Protein AF-A0A9X7JL31-F1 (afdb_monomer_lite)

Structure (mmCIF, N/CA/C/O backbone):
data_AF-A0A9X7JL31-F1
#
_entry.id   AF-A0A9X7JL31-F1
#
loop_
_atom_site.group_PDB
_atom_site.id
_atom_site.type_symbol
_atom_site.label_atom_id
_atom_site.label_alt_id
_atom_site.label_comp_id
_atom_site.label_asym_id
_atom_site.label_entity_id
_atom_site.label_seq_id
_atom_site.pdbx_PDB_ins_code
_atom_site.Cartn_x
_atom_site.Cartn_y
_atom_site.Cartn_z
_atom_site.occupancy
_atom_site.B_iso_or_equiv
_atom_site.auth_seq_id
_atom_site.auth_comp_id
_atom_site.auth_asym_id
_atom_site.auth_atom_id
_atom_site.pdbx_PDB_model_num
ATOM 1 N N . MET A 1 1 ? 4.603 3.666 5.181 1.00 58.19 1 MET A N 1
ATOM 2 C CA . MET A 1 1 ? 5.223 2.577 4.389 1.00 58.19 1 MET A CA 1
ATOM 3 C C . MET A 1 1 ? 5.906 1.487 5.211 1.00 58.19 1 MET A C 1
ATOM 5 O O . MET A 1 1 ? 5.909 0.361 4.738 1.00 58.19 1 MET A O 1
ATOM 9 N N . ALA A 1 2 ? 6.434 1.742 6.418 1.00 59.47 2 ALA A N 1
ATOM 10 C CA . ALA A 1 2 ? 7.182 0.733 7.193 1.00 59.47 2 ALA A CA 1
ATOM 11 C C . ALA A 1 2 ? 6.455 -0.621 7.386 1.00 59.47 2 ALA A C 1
ATOM 13 O O . ALA A 1 2 ? 7.084 -1.670 7.350 1.00 59.47 2 ALA A O 1
ATOM 14 N N . ARG A 1 3 ? 5.118 -0.614 7.495 1.00 65.00 3 ARG A N 1
ATOM 15 C CA . ARG A 1 3 ? 4.286 -1.825 7.645 1.00 65.00 3 ARG A CA 1
ATOM 16 C C . ARG A 1 3 ? 3.994 -2.587 6.343 1.00 65.00 3 ARG A C 1
ATOM 18 O O . ARG A 1 3 ? 3.457 -3.682 6.400 1.00 65.00 3 ARG A O 1
ATOM 25 N N . SER A 1 4 ? 4.340 -2.028 5.182 1.00 70.12 4 SER A N 1
ATOM 26 C CA . SER A 1 4 ? 4.089 -2.656 3.872 1.00 70.12 4 SER A CA 1
ATOM 27 C C . SER A 1 4 ? 5.068 -3.791 3.549 1.00 7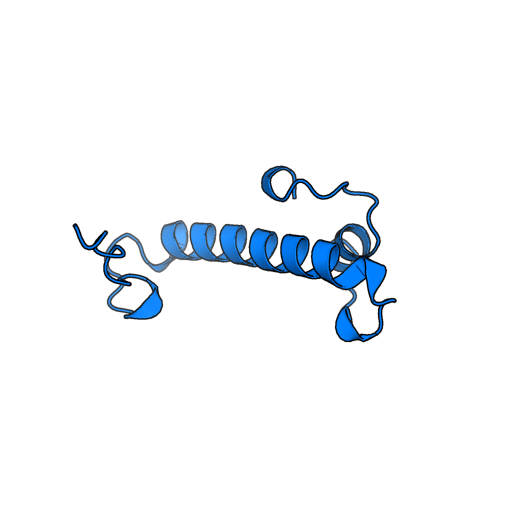0.12 4 SER A C 1
ATOM 29 O O . SER A 1 4 ? 4.817 -4.598 2.651 1.00 70.12 4 SER A O 1
ATOM 31 N N . GLY A 1 5 ? 6.214 -3.831 4.240 1.00 81.50 5 GLY A N 1
ATOM 32 C CA . GLY A 1 5 ? 7.367 -4.662 3.887 1.00 81.50 5 GLY A CA 1
ATOM 33 C C . GLY A 1 5 ? 7.973 -4.337 2.512 1.00 81.50 5 GLY A C 1
ATOM 34 O O . GLY A 1 5 ? 8.735 -5.141 1.984 1.00 81.50 5 GLY A O 1
ATOM 35 N N . VAL A 1 6 ? 7.620 -3.191 1.918 1.00 84.19 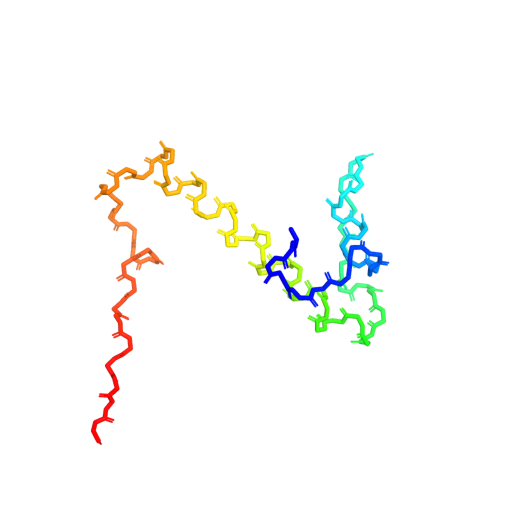6 VAL A N 1
ATOM 36 C CA . VAL A 1 6 ? 8.197 -2.668 0.676 1.00 84.19 6 VAL A CA 1
ATOM 37 C C . VAL A 1 6 ? 9.296 -1.667 1.020 1.00 84.19 6 VAL A C 1
ATOM 39 O O . VAL A 1 6 ? 9.123 -0.810 1.891 1.00 84.19 6 VAL A O 1
ATOM 42 N N . LYS A 1 7 ? 10.438 -1.769 0.330 1.00 86.00 7 LYS A N 1
ATOM 43 C CA . LYS A 1 7 ? 11.543 -0.815 0.481 1.00 86.00 7 LYS A CA 1
ATOM 44 C C . LYS A 1 7 ? 11.074 0.591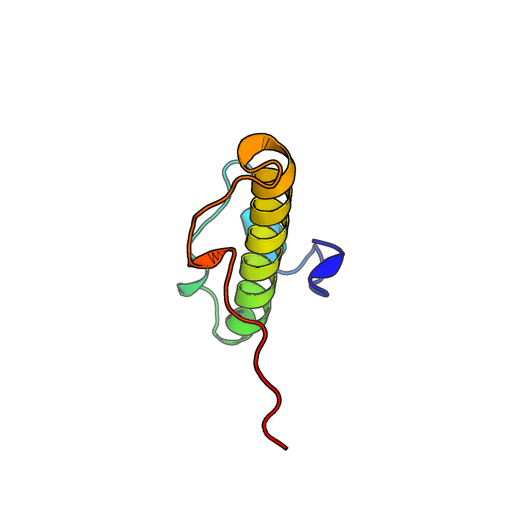 0.075 1.00 86.00 7 LYS A C 1
ATOM 46 O O . LYS A 1 7 ? 10.454 0.716 -0.979 1.00 86.00 7 LYS A O 1
ATOM 51 N N . PRO A 1 8 ? 11.416 1.654 0.826 1.00 80.50 8 PRO A N 1
ATOM 52 C CA . PRO A 1 8 ? 11.064 3.028 0.450 1.00 80.50 8 PRO A CA 1
ATOM 53 C C . PRO A 1 8 ? 11.579 3.450 -0.932 1.00 80.50 8 PRO A C 1
ATOM 55 O O . PRO A 1 8 ? 11.001 4.328 -1.556 1.00 80.50 8 PRO A O 1
ATOM 58 N N . THR A 1 9 ? 12.647 2.808 -1.409 1.00 85.88 9 THR A N 1
ATOM 59 C CA . THR A 1 9 ? 13.265 3.043 -2.719 1.00 85.88 9 THR A CA 1
ATOM 60 C C . THR A 1 9 ? 12.614 2.266 -3.862 1.00 85.88 9 THR A C 1
ATOM 62 O O . THR A 1 9 ? 13.027 2.429 -5.005 1.00 85.88 9 THR A O 1
ATOM 65 N N . ALA A 1 10 ? 11.625 1.407 -3.589 1.00 86.94 10 ALA A N 1
ATOM 66 C CA . ALA A 1 10 ? 10.887 0.737 -4.651 1.00 86.94 10 ALA A CA 1
ATOM 67 C C . ALA A 1 10 ? 10.129 1.773 -5.489 1.00 86.94 10 ALA A C 1
ATOM 69 O O . ALA A 1 10 ? 9.505 2.676 -4.929 1.00 86.94 10 ALA A O 1
ATOM 70 N N . ASN A 1 11 ? 10.132 1.602 -6.812 1.00 89.06 11 ASN A N 1
ATOM 71 C CA . ASN A 1 11 ? 9.481 2.510 -7.758 1.00 89.06 11 ASN A CA 1
ATOM 72 C C . ASN A 1 11 ? 8.074 2.954 -7.315 1.00 89.06 11 ASN A C 1
ATOM 74 O O . ASN A 1 11 ? 7.854 4.162 -7.200 1.00 89.06 11 ASN A O 1
ATOM 78 N N . PRO A 1 12 ? 7.138 2.048 -6.958 1.00 89.38 12 PRO A N 1
ATOM 79 C CA . PRO A 1 12 ? 5.805 2.475 -6.547 1.00 89.38 12 PRO A CA 1
ATOM 80 C C . PRO A 1 12 ? 5.771 3.235 -5.210 1.00 89.38 12 PRO A C 1
ATOM 82 O O . PRO A 1 12 ? 4.914 4.097 -5.017 1.00 89.38 12 PRO A O 1
ATOM 85 N N . ALA A 1 13 ? 6.702 2.954 -4.291 1.00 89.75 13 ALA A N 1
ATOM 86 C CA . ALA A 1 13 ? 6.813 3.669 -3.021 1.00 89.75 13 ALA A CA 1
ATOM 87 C C . ALA A 1 13 ? 7.368 5.089 -3.212 1.00 89.75 13 ALA A C 1
ATOM 89 O O . ALA A 1 13 ? 6.921 6.013 -2.538 1.00 89.75 13 ALA A O 1
ATOM 90 N N . VAL A 1 14 ? 8.298 5.275 -4.150 1.00 92.31 14 VAL A N 1
ATOM 91 C CA . VAL A 1 14 ? 8.809 6.601 -4.518 1.00 92.31 14 VAL A CA 1
ATOM 92 C C . VAL A 1 14 ? 7.718 7.413 -5.219 1.00 92.31 14 VAL A C 1
ATOM 94 O O . VAL A 1 14 ? 7.470 8.549 -4.829 1.00 92.31 14 VAL A O 1
ATOM 97 N N . MET A 1 15 ? 7.022 6.824 -6.199 1.00 92.88 15 MET A N 1
ATOM 98 C CA . MET A 1 15 ? 5.980 7.501 -6.985 1.00 92.88 15 MET A CA 1
ATOM 99 C C . MET A 1 15 ? 4.885 8.139 -6.121 1.00 92.88 15 MET A C 1
ATOM 101 O O . MET A 1 15 ? 4.503 9.281 -6.365 1.00 92.88 15 MET A O 1
ATOM 105 N N . ILE A 1 16 ? 4.400 7.431 -5.096 1.00 90.88 16 ILE A N 1
ATOM 106 C CA . ILE A 1 16 ? 3.316 7.920 -4.228 1.00 90.88 16 ILE A CA 1
ATOM 107 C C . ILE A 1 16 ? 3.773 8.966 -3.198 1.00 90.88 16 ILE A C 1
ATOM 109 O O . ILE A 1 16 ? 2.939 9.664 -2.632 1.00 90.88 16 ILE A O 1
ATOM 113 N N . CYS A 1 17 ? 5.081 9.069 -2.949 1.00 89.50 17 CYS A N 1
ATOM 114 C CA . CYS A 1 17 ? 5.678 10.050 -2.039 1.00 89.50 17 CYS A CA 1
ATOM 115 C C . CYS A 1 17 ? 6.142 11.334 -2.750 1.00 89.50 17 CYS A C 1
ATOM 117 O O . CYS A 1 17 ? 6.626 12.244 -2.081 1.00 89.50 17 CYS A O 1
ATOM 119 N N . MET A 1 18 ? 6.047 11.407 -4.082 1.00 91.50 18 MET A N 1
ATOM 120 C CA . MET A 1 18 ? 6.330 12.630 -4.842 1.00 91.50 18 MET A CA 1
ATOM 121 C C . MET A 1 18 ? 5.244 13.690 -4.626 1.00 91.50 18 MET A C 1
ATOM 123 O O . MET A 1 18 ? 4.121 13.361 -4.246 1.00 91.50 18 MET A O 1
ATOM 127 N N . ASP A 1 19 ? 5.577 14.949 -4.918 1.00 89.69 19 ASP A N 1
ATOM 128 C CA . ASP A 1 19 ? 4.633 16.067 -4.912 1.00 89.69 19 ASP A CA 1
ATOM 129 C C . ASP A 1 19 ? 4.580 16.732 -6.307 1.00 89.69 19 ASP A C 1
ATOM 131 O O . ASP A 1 19 ? 5.578 17.323 -6.733 1.00 89.69 19 ASP A O 1
ATOM 135 N N . PRO A 1 20 ? 3.474 16.586 -7.065 1.00 88.81 20 PRO A N 1
ATOM 136 C CA . PRO A 1 20 ? 2.292 15.786 -6.738 1.00 88.81 20 PRO A CA 1
ATOM 137 C C . PRO A 1 20 ? 2.568 14.269 -6.835 1.00 88.81 20 PRO A C 1
ATOM 139 O O . PRO A 1 20 ? 3.470 13.850 -7.575 1.00 88.81 20 PRO A O 1
ATOM 142 N N . PRO A 1 21 ? 1.775 13.418 -6.153 1.00 90.31 21 PRO A N 1
ATOM 143 C CA . PRO A 1 21 ? 1.905 11.971 -6.269 1.00 90.31 21 PRO A CA 1
ATOM 144 C C . PRO A 1 21 ? 1.765 11.522 -7.721 1.00 90.31 21 PRO A C 1
ATOM 146 O O . PRO A 1 21 ? 0.853 11.944 -8.437 1.00 90.31 21 PRO A O 1
ATOM 149 N N . ARG A 1 22 ? 2.661 10.638 -8.164 1.00 91.00 22 ARG A N 1
ATOM 150 C CA . ARG A 1 22 ? 2.575 10.049 -9.501 1.00 91.00 22 ARG A CA 1
ATOM 151 C C . ARG A 1 22 ? 1.695 8.808 -9.467 1.00 91.00 22 ARG A C 1
ATOM 153 O O . ARG A 1 22 ? 1.946 7.870 -8.712 1.00 91.00 22 ARG A O 1
ATOM 160 N N . TYR A 1 23 ? 0.685 8.805 -10.326 1.00 84.50 23 TYR A N 1
ATOM 161 C CA . TYR A 1 23 ? -0.220 7.677 -10.543 1.00 84.50 23 TYR A CA 1
ATOM 162 C C . TYR A 1 23 ? 0.243 6.837 -11.746 1.00 84.50 23 TYR A C 1
ATOM 164 O O . TYR A 1 23 ? 1.245 7.156 -12.385 1.00 84.50 23 TYR A O 1
ATOM 172 N N . GLY A 1 24 ? -0.478 5.759 -12.069 1.00 87.31 24 GLY A N 1
ATOM 173 C CA . GLY A 1 24 ? -0.180 4.936 -13.251 1.00 87.31 24 GLY A CA 1
ATOM 174 C C . GLY A 1 24 ? 0.581 3.639 -12.970 1.00 87.31 24 GLY A C 1
ATOM 175 O O . GLY A 1 24 ? 1.310 3.164 -13.833 1.00 87.31 24 GLY A O 1
ATOM 176 N N . PHE A 1 25 ? 0.383 3.024 -11.799 1.00 87.75 25 PHE A N 1
ATOM 177 C CA . PHE A 1 25 ? 0.988 1.726 -11.456 1.00 87.75 25 PHE A CA 1
ATOM 178 C C . PHE A 1 25 ? 0.712 0.618 -12.487 1.00 87.75 25 PHE A C 1
ATOM 180 O O . PHE A 1 25 ? 1.544 -0.264 -12.668 1.00 87.75 25 PHE A O 1
ATOM 187 N N . ALA A 1 26 ? -0.418 0.685 -13.199 1.00 87.12 26 ALA A N 1
ATOM 188 C CA . ALA A 1 26 ? -0.754 -0.257 -14.269 1.00 87.12 26 ALA A CA 1
ATOM 189 C C . ALA A 1 26 ? 0.230 -0.211 -15.457 1.00 87.12 26 ALA A C 1
ATOM 191 O O . ALA A 1 26 ? 0.394 -1.212 -16.147 1.00 87.12 26 ALA A O 1
ATOM 192 N N . GLY A 1 27 ? 0.901 0.926 -15.676 1.00 88.94 27 GLY A N 1
ATOM 193 C CA . GLY A 1 27 ? 1.910 1.098 -16.726 1.00 88.94 27 GLY A CA 1
ATOM 194 C C . GLY A 1 27 ? 3.324 0.673 -16.321 1.00 88.94 27 GLY A C 1
ATOM 195 O O . GLY A 1 27 ? 4.236 0.761 -17.140 1.00 88.94 27 GLY A O 1
ATOM 196 N N . LEU A 1 28 ? 3.536 0.237 -15.075 1.00 89.81 28 LEU A N 1
ATOM 197 C CA . LEU A 1 2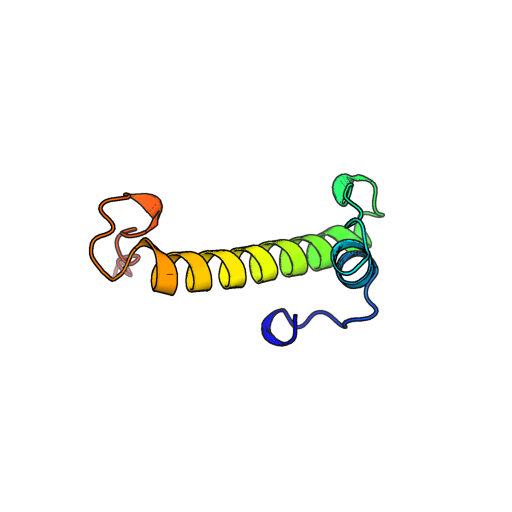8 ? 4.826 -0.304 -14.651 1.00 89.81 28 LEU A CA 1
ATOM 198 C C . LEU A 1 28 ? 5.056 -1.704 -15.248 1.00 89.81 28 LEU A C 1
ATOM 200 O O . LEU A 1 28 ? 4.092 -2.399 -15.579 1.00 89.81 28 LEU A O 1
ATOM 204 N N . PRO A 1 29 ? 6.319 -2.159 -15.350 1.00 93.62 29 PRO A N 1
ATOM 205 C CA . PRO A 1 29 ? 6.612 -3.545 -15.694 1.00 93.62 29 PRO A CA 1
ATOM 206 C C . PRO A 1 29 ? 5.894 -4.517 -14.751 1.00 93.62 29 PRO A C 1
ATOM 208 O O . PRO A 1 29 ? 5.800 -4.257 -13.553 1.00 93.62 29 PRO A O 1
ATOM 211 N N . ALA A 1 30 ? 5.460 -5.673 -15.259 1.00 93.06 30 ALA A N 1
ATOM 212 C CA . ALA A 1 30 ? 4.683 -6.644 -14.478 1.00 93.06 30 ALA A CA 1
ATOM 213 C C . ALA A 1 30 ? 5.369 -7.096 -13.172 1.00 93.06 30 ALA A C 1
ATOM 215 O O . ALA A 1 30 ? 4.700 -7.378 -12.178 1.00 93.06 30 ALA A O 1
ATOM 216 N N . ALA A 1 31 ? 6.706 -7.098 -13.142 1.00 91.81 31 ALA A N 1
ATOM 217 C CA . ALA A 1 31 ? 7.494 -7.385 -11.943 1.00 91.81 31 ALA A CA 1
ATOM 218 C C . ALA A 1 31 ? 7.211 -6.416 -10.771 1.00 91.81 31 ALA A C 1
ATOM 220 O O . ALA A 1 31 ? 7.388 -6.780 -9.610 1.00 91.81 31 ALA A O 1
ATOM 221 N N . GLU A 1 32 ? 6.729 -5.202 -11.049 1.00 92.12 32 GLU A N 1
ATOM 222 C CA . GLU A 1 32 ? 6.394 -4.188 -10.045 1.00 92.12 32 GLU A CA 1
ATOM 223 C C . GLU A 1 32 ? 4.965 -4.322 -9.503 1.00 92.12 32 GLU A C 1
ATOM 225 O O . GLU A 1 32 ? 4.619 -3.646 -8.533 1.00 92.12 32 GLU A O 1
ATOM 230 N N . TYR A 1 33 ? 4.108 -5.170 -10.082 1.00 93.25 33 TYR A N 1
ATOM 231 C CA 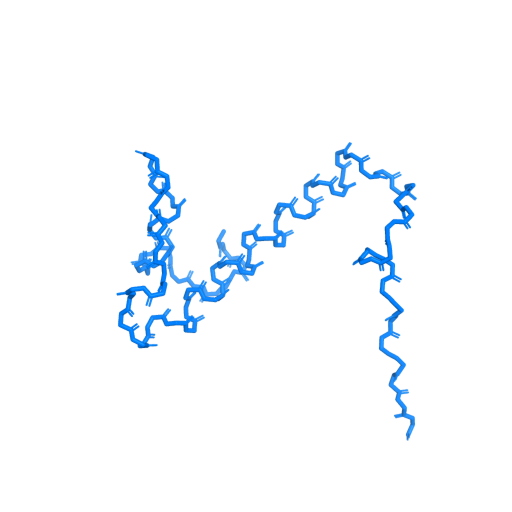. TYR A 1 33 ? 2.687 -5.218 -9.716 1.00 93.25 33 TYR A CA 1
ATOM 232 C C . TYR A 1 33 ? 2.456 -5.680 -8.281 1.00 93.25 33 TYR A C 1
ATOM 234 O O . TYR A 1 33 ? 1.684 -5.055 -7.555 1.00 93.25 33 TYR A O 1
ATOM 242 N N . VAL A 1 34 ? 3.170 -6.714 -7.828 1.00 93.06 34 VAL A N 1
ATOM 243 C CA . VAL A 1 34 ? 3.061 -7.201 -6.442 1.00 93.06 34 VAL A CA 1
ATOM 244 C C . VAL A 1 34 ? 3.482 -6.111 -5.456 1.00 93.06 34 VAL A C 1
ATOM 246 O O . VAL A 1 34 ? 2.800 -5.853 -4.462 1.00 93.06 34 VAL A O 1
ATOM 249 N N . THR A 1 35 ? 4.588 -5.427 -5.744 1.00 92.31 35 THR A N 1
ATOM 250 C CA . THR A 1 35 ? 5.092 -4.326 -4.919 1.00 92.31 35 THR A CA 1
ATOM 251 C C 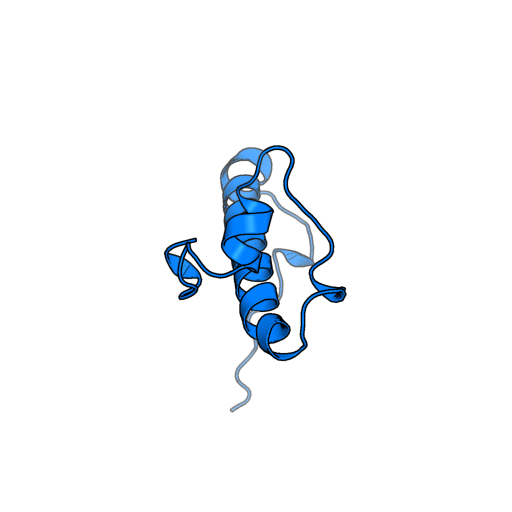. THR A 1 35 ? 4.120 -3.147 -4.916 1.00 92.31 35 THR A C 1
ATOM 253 O O . THR A 1 35 ? 3.805 -2.611 -3.854 1.00 92.31 35 THR A O 1
ATOM 256 N N . SER A 1 36 ? 3.585 -2.786 -6.082 1.00 92.44 36 SER A N 1
ATOM 257 C CA . SER A 1 36 ? 2.602 -1.712 -6.247 1.00 92.44 36 SER A CA 1
ATOM 258 C C . SER A 1 36 ? 1.327 -1.999 -5.463 1.00 92.44 36 SER A C 1
ATOM 260 O O . SER A 1 36 ? 0.855 -1.146 -4.714 1.00 92.44 36 SER A O 1
ATOM 262 N N . PHE A 1 37 ? 0.813 -3.227 -5.553 1.00 92.56 37 PHE A N 1
ATOM 263 C CA . PHE A 1 37 ? -0.351 -3.667 -4.794 1.00 92.56 37 PHE A CA 1
ATOM 264 C C . PHE A 1 37 ? -0.121 -3.539 -3.283 1.00 92.56 37 PHE A C 1
ATOM 266 O O . PHE A 1 37 ? -0.939 -2.948 -2.578 1.00 92.56 37 PHE A O 1
ATOM 273 N N . ARG A 1 38 ? 1.031 -4.000 -2.776 1.00 93.00 38 ARG A N 1
ATOM 274 C CA . ARG A 1 38 ? 1.383 -3.877 -1.350 1.00 93.00 38 ARG A CA 1
ATOM 275 C C . ARG A 1 38 ? 1.454 -2.424 -0.886 1.00 93.00 38 ARG A C 1
ATOM 277 O O . ARG A 1 38 ? 0.986 -2.117 0.212 1.00 93.00 38 ARG A O 1
ATOM 284 N N . VAL A 1 39 ? 2.022 -1.534 -1.703 1.00 91.50 39 VAL A N 1
ATOM 285 C CA . VAL A 1 39 ? 2.072 -0.089 -1.426 1.00 91.50 39 VAL A CA 1
ATOM 286 C C . VAL A 1 39 ? 0.658 0.484 -1.330 1.00 91.50 39 VAL A C 1
ATOM 288 O O . VAL A 1 39 ? 0.328 1.105 -0.319 1.00 91.50 39 VAL A O 1
ATOM 291 N N . LEU A 1 40 ? -0.190 0.220 -2.327 1.00 91.44 40 LEU A N 1
ATOM 292 C CA . LEU A 1 40 ? -1.566 0.717 -2.384 1.00 91.44 40 LEU A CA 1
ATOM 293 C C . LEU A 1 40 ? -2.406 0.248 -1.193 1.00 91.44 40 LEU A C 1
ATOM 295 O O . LEU A 1 40 ? -3.002 1.074 -0.504 1.00 91.44 40 LEU A O 1
ATOM 299 N N . VAL A 1 41 ? -2.396 -1.054 -0.895 1.00 92.06 41 VAL A N 1
ATOM 300 C CA . VAL A 1 41 ? -3.123 -1.623 0.252 1.00 92.06 41 VAL A CA 1
ATOM 301 C C . VAL A 1 41 ? -2.631 -1.020 1.568 1.00 92.06 41 VAL A C 1
ATOM 303 O O . VAL A 1 41 ? -3.431 -0.699 2.443 1.00 92.06 41 VAL A O 1
ATOM 306 N N . SER A 1 42 ? -1.323 -0.800 1.709 1.00 91.00 42 SER A N 1
ATOM 307 C CA . SER A 1 42 ? -0.761 -0.209 2.928 1.00 91.00 42 SER A CA 1
ATOM 308 C C . SER A 1 42 ? -1.173 1.247 3.123 1.00 91.00 42 SER A C 1
ATOM 310 O O . SER A 1 42 ? -1.468 1.655 4.246 1.00 91.00 42 SER A O 1
ATOM 312 N N . VAL A 1 43 ? -1.192 2.040 2.049 1.00 89.62 43 VAL A N 1
ATOM 313 C CA . VAL A 1 43 ? -1.668 3.429 2.105 1.00 89.62 43 VAL A CA 1
ATOM 314 C C . VAL A 1 43 ? -3.156 3.466 2.410 1.00 89.62 43 VAL A C 1
ATOM 316 O O . VAL A 1 43 ? -3.564 4.216 3.296 1.00 89.62 43 VAL A O 1
ATOM 319 N N . PHE A 1 44 ? -3.943 2.612 1.752 1.00 89.31 44 PHE A N 1
ATOM 320 C CA . PHE A 1 44 ? -5.369 2.486 2.019 1.00 89.31 44 PHE A CA 1
ATOM 321 C C . PHE A 1 44 ? -5.635 2.132 3.484 1.00 89.31 44 PHE A C 1
ATOM 323 O O . PHE A 1 44 ? -6.423 2.811 4.128 1.00 89.31 44 PHE A O 1
ATOM 330 N N . ALA A 1 45 ? -4.926 1.152 4.050 1.00 89.38 45 ALA A N 1
ATOM 331 C CA . ALA A 1 45 ? -5.084 0.769 5.451 1.00 89.38 45 ALA A CA 1
ATOM 332 C C . ALA A 1 45 ? -4.765 1.922 6.419 1.00 89.38 45 ALA A C 1
ATOM 334 O O . ALA A 1 45 ? -5.494 2.142 7.380 1.00 89.38 45 ALA A O 1
ATOM 335 N N . ILE A 1 46 ? -3.701 2.693 6.167 1.00 89.75 46 ILE A N 1
ATOM 336 C CA . ILE A 1 46 ? -3.356 3.859 6.998 1.00 89.75 46 ILE A CA 1
ATOM 337 C C . ILE A 1 46 ? -4.434 4.943 6.892 1.00 89.75 46 ILE A C 1
ATOM 339 O O . ILE A 1 46 ? -4.845 5.504 7.910 1.00 89.75 46 ILE A O 1
ATOM 343 N N . ALA A 1 47 ? -4.883 5.248 5.672 1.00 89.38 47 ALA A N 1
ATOM 344 C CA . ALA A 1 47 ? -5.937 6.225 5.438 1.00 89.38 47 ALA A CA 1
ATOM 345 C C . ALA A 1 47 ? -7.257 5.786 6.089 1.00 89.38 47 ALA A C 1
ATOM 347 O O . ALA A 1 47 ? -7.915 6.599 6.735 1.00 89.38 47 ALA A O 1
ATOM 348 N N . ASP A 1 48 ? -7.607 4.502 5.986 1.00 86.88 48 ASP A N 1
ATOM 349 C CA . ASP A 1 48 ? -8.803 3.930 6.596 1.00 86.88 48 ASP A CA 1
ATOM 350 C C . ASP A 1 48 ? -8.754 4.017 8.122 1.00 86.88 48 ASP A C 1
ATOM 352 O O . ASP A 1 48 ? -9.710 4.496 8.726 1.00 86.88 48 ASP A O 1
ATOM 356 N N . THR A 1 49 ? -7.630 3.657 8.751 1.00 86.56 49 THR A N 1
ATOM 357 C CA . THR A 1 49 ? -7.447 3.790 10.205 1.00 86.56 49 THR A CA 1
ATOM 358 C C . THR A 1 49 ? -7.616 5.236 10.662 1.00 86.56 49 THR A C 1
ATOM 360 O O . THR A 1 49 ? -8.426 5.506 11.546 1.00 86.56 49 THR A O 1
ATOM 363 N N . ARG A 1 50 ? -6.939 6.188 10.006 1.00 89.88 50 ARG A N 1
ATOM 364 C CA . ARG A 1 50 ? -7.080 7.621 10.321 1.00 89.88 50 ARG A CA 1
ATOM 365 C C . ARG A 1 50 ? -8.523 8.085 10.179 1.00 89.88 50 ARG A C 1
ATOM 367 O O . ARG A 1 50 ? -9.044 8.794 11.037 1.00 89.88 50 ARG A O 1
ATOM 374 N N . ARG A 1 51 ? -9.188 7.663 9.102 1.00 86.00 51 ARG A N 1
ATOM 375 C CA . ARG A 1 51 ? -10.590 7.991 8.857 1.00 86.00 51 ARG A CA 1
ATOM 376 C C . ARG A 1 51 ? -11.491 7.415 9.956 1.00 86.00 51 ARG A C 1
ATOM 378 O O . ARG A 1 51 ? -12.404 8.108 10.405 1.00 86.00 51 ARG A O 1
ATOM 385 N N . ARG A 1 52 ? -11.230 6.184 10.418 1.00 83.44 52 ARG A N 1
ATOM 386 C CA . ARG A 1 52 ? -11.972 5.545 11.517 1.00 83.44 52 ARG A CA 1
ATOM 387 C C . ARG A 1 52 ? -11.824 6.315 12.829 1.00 83.44 52 ARG A C 1
ATOM 389 O O . ARG A 1 52 ? -12.829 6.580 13.486 1.00 83.44 52 ARG A O 1
ATOM 396 N N . GLU A 1 53 ? -10.596 6.694 13.167 1.00 85.00 53 GLU A N 1
ATOM 397 C CA . GLU A 1 53 ? -10.256 7.425 14.393 1.00 85.00 53 GLU A CA 1
ATOM 398 C C . GLU A 1 53 ? -10.849 8.841 14.409 1.00 85.00 53 GLU A C 1
ATOM 400 O O . GLU A 1 53 ? -11.385 9.278 15.427 1.00 85.00 53 GLU A O 1
ATOM 405 N N . MET A 1 54 ? -10.795 9.555 13.280 1.00 86.06 54 MET A N 1
ATOM 406 C CA . MET A 1 54 ? -11.209 10.961 13.219 1.00 86.06 54 MET A CA 1
ATOM 407 C C . MET A 1 54 ? -12.710 11.141 12.987 1.00 86.06 54 MET A C 1
ATOM 409 O O . MET A 1 54 ? -13.332 11.969 13.654 1.00 86.06 54 MET A O 1
ATOM 413 N N . TYR A 1 55 ? -13.293 10.382 12.053 1.00 79.88 55 TYR A N 1
ATOM 414 C CA . TYR A 1 55 ? -14.652 10.638 11.560 1.00 79.88 55 TYR A CA 1
ATOM 415 C C . TYR A 1 55 ? -15.668 9.598 12.015 1.00 79.88 55 TYR A C 1
ATOM 417 O O . TYR A 1 55 ? -16.829 9.934 12.223 1.00 79.88 55 TYR A O 1
ATOM 425 N N . CYS A 1 56 ? -15.263 8.335 12.161 1.00 78.00 56 CYS A N 1
ATOM 426 C CA . CYS A 1 56 ? -16.216 7.275 12.477 1.00 78.00 56 CYS A CA 1
ATOM 427 C C . CYS A 1 56 ? -16.434 7.054 13.972 1.00 78.00 56 CYS A C 1
ATOM 429 O O . CYS A 1 56 ? -17.516 6.592 14.310 1.00 78.00 56 CYS A O 1
ATOM 431 N N . LYS A 1 57 ? -15.452 7.339 14.844 1.00 70.75 57 LYS A N 1
ATOM 432 C CA . LYS A 1 57 ? -15.543 7.321 16.327 1.00 70.75 57 LYS A CA 1
ATOM 433 C C . LYS A 1 57 ? -16.457 6.234 16.944 1.00 70.75 57 LYS A C 1
ATOM 435 O O . LYS A 1 57 ? -17.143 6.486 17.925 1.00 70.75 57 LYS A O 1
ATOM 440 N N . GLY A 1 58 ? -16.494 5.028 16.373 1.00 65.12 58 GLY A N 1
ATOM 441 C CA . GLY A 1 58 ? -17.334 3.921 16.857 1.00 65.12 58 GLY A CA 1
ATOM 442 C C . GLY A 1 58 ? -18.820 3.944 16.457 1.00 65.12 58 GLY A C 1
ATOM 443 O O . GLY A 1 58 ? -19.524 2.997 16.775 1.00 65.12 58 GLY A O 1
ATOM 444 N N . ALA A 1 59 ? -19.299 4.950 15.719 1.00 70.88 59 ALA A N 1
ATOM 445 C CA . ALA A 1 59 ? -20.688 5.058 15.244 1.00 70.88 59 ALA A CA 1
ATOM 446 C C . ALA A 1 59 ? -20.851 4.711 13.750 1.00 70.88 59 ALA A C 1
ATOM 448 O O . ALA A 1 59 ? -21.829 5.089 13.105 1.00 70.88 59 ALA A O 1
ATOM 449 N N . CYS A 1 60 ? -19.870 4.028 13.154 1.00 74.75 60 CYS A N 1
ATOM 450 C CA . CYS A 1 60 ? -19.934 3.699 11.739 1.00 74.75 60 CYS A CA 1
ATOM 451 C C . CYS A 1 60 ? -20.953 2.585 11.453 1.00 74.75 60 CYS A C 1
ATOM 453 O O . CYS A 1 60 ? -20.714 1.424 11.777 1.00 74.75 60 CYS A O 1
ATOM 455 N N . GLY A 1 61 ? -22.036 2.932 10.755 1.00 72.56 61 GLY A N 1
ATOM 456 C CA . GLY A 1 61 ? -23.019 1.979 10.231 1.00 72.56 61 GLY A CA 1
ATOM 457 C C . GLY A 1 61 ? -22.682 1.393 8.854 1.00 72.56 61 GLY A C 1
ATOM 458 O O . GLY A 1 61 ? -23.499 0.679 8.281 1.00 72.56 61 GLY A O 1
ATOM 459 N N . HIS A 1 62 ? -21.516 1.694 8.274 1.00 75.38 62 HIS A N 1
ATOM 460 C CA . HIS A 1 62 ? -21.197 1.212 6.934 1.00 75.38 62 HIS A CA 1
ATOM 461 C C . HIS A 1 62 ? -20.892 -0.293 6.927 1.00 75.38 62 HIS A C 1
ATOM 463 O O . HIS A 1 62 ? -20.005 -0.763 7.640 1.00 75.38 62 HIS A O 1
ATOM 469 N N . ALA A 1 63 ? -21.566 -1.036 6.045 1.00 72.62 63 ALA A N 1
ATOM 470 C CA . ALA A 1 63 ? -21.429 -2.491 5.927 1.00 72.62 63 ALA A CA 1
ATOM 471 C C . ALA A 1 63 ? -19.982 -2.964 5.675 1.00 72.62 63 ALA A C 1
ATOM 473 O O . ALA A 1 63 ? -19.575 -4.010 6.164 1.00 72.62 63 ALA A O 1
ATOM 474 N N . TRP A 1 64 ? -19.170 -2.168 4.975 1.00 73.50 64 TRP A N 1
ATOM 475 C CA . TRP A 1 64 ? -17.770 -2.490 4.677 1.00 73.50 64 TRP A CA 1
ATOM 476 C C . TRP A 1 64 ? -16.806 -2.265 5.858 1.00 73.50 64 TRP A C 1
ATOM 478 O O . TRP A 1 64 ? -15.663 -2.714 5.801 1.00 73.50 64 TRP A O 1
ATOM 488 N N . HIS A 1 65 ? -17.236 -1.602 6.942 1.00 68.94 65 HIS A N 1
ATOM 489 C CA . HIS A 1 65 ? -16.469 -1.537 8.203 1.00 68.94 65 HIS A CA 1
ATOM 490 C C . HIS A 1 65 ? -16.877 -2.596 9.213 1.00 68.94 65 HIS A C 1
ATOM 492 O O . HIS A 1 65 ? -16.067 -2.911 10.081 1.00 68.94 65 HIS A O 1
ATOM 498 N N . ASN A 1 66 ? -18.079 -3.147 9.057 1.00 71.88 66 ASN A N 1
ATOM 499 C CA . ASN A 1 66 ? -18.658 -4.185 9.902 1.00 71.88 66 ASN A CA 1
ATOM 500 C C . ASN A 1 66 ? -18.783 -5.497 9.120 1.00 71.88 66 ASN A C 1
ATOM 502 O O . ASN A 1 66 ? -19.812 -6.168 9.181 1.00 71.88 66 ASN A O 1
ATOM 506 N N . LEU A 1 67 ? -17.750 -5.838 8.342 1.00 71.94 67 LEU A N 1
ATOM 507 C CA . LEU A 1 67 ? -17.696 -7.149 7.710 1.00 71.94 67 LEU A CA 1
ATOM 508 C C . LEU A 1 67 ? -17.719 -8.199 8.829 1.00 71.94 67 LEU A C 1
ATOM 510 O O . LEU A 1 67 ? -16.933 -8.073 9.776 1.00 71.94 67 LEU A O 1
ATOM 514 N N . PRO A 1 68 ? -18.612 -9.198 8.761 1.00 70.88 68 PRO A N 1
ATOM 515 C CA . PRO A 1 68 ? -18.624 -10.266 9.745 1.00 70.88 68 PRO A CA 1
ATOM 516 C C . PRO A 1 68 ? -17.245 -10.925 9.754 1.00 70.88 68 PRO A C 1
ATOM 518 O O . PRO A 1 68 ? -16.649 -11.140 8.694 1.00 70.88 68 PRO A O 1
ATOM 521 N N . ALA A 1 69 ? -16.716 -11.207 10.948 1.00 70.25 69 ALA A N 1
ATOM 522 C CA . ALA A 1 69 ? -15.506 -12.008 11.058 1.00 70.25 69 ALA A CA 1
ATOM 523 C C . ALA A 1 69 ? -15.736 -13.305 10.276 1.00 70.25 69 ALA A C 1
ATOM 525 O O . ALA A 1 69 ? -16.809 -13.902 10.395 1.00 70.25 69 ALA A O 1
ATOM 526 N N . ALA A 1 70 ? -14.768 -13.696 9.443 1.00 67.06 70 ALA A N 1
ATOM 527 C CA . ALA A 1 70 ? -14.846 -14.961 8.735 1.00 67.06 70 ALA A CA 1
ATOM 528 C C . ALA A 1 70 ? -15.058 -16.052 9.786 1.00 67.06 70 ALA A C 1
ATOM 530 O O . ALA A 1 70 ? -14.207 -16.263 10.648 1.00 67.06 70 ALA A O 1
ATOM 531 N N . THR A 1 71 ? -16.229 -16.678 9.769 1.00 57.91 71 THR A N 1
ATOM 532 C CA . THR A 1 71 ? -16.484 -17.863 10.572 1.00 57.91 71 THR A CA 1
ATOM 533 C C . THR A 1 71 ? -15.564 -18.941 10.021 1.00 57.91 71 THR A C 1
ATOM 535 O O . THR A 1 71 ? -15.808 -19.426 8.916 1.00 57.91 71 THR A O 1
ATOM 538 N N . GLU A 1 72 ? -14.485 -19.272 10.735 1.00 56.38 72 GLU A N 1
ATOM 539 C CA . GLU A 1 72 ? -13.771 -20.528 10.498 1.00 56.38 72 GLU A CA 1
ATOM 540 C C . GLU A 1 72 ? -14.814 -21.643 10.606 1.00 56.38 72 GLU A C 1
ATOM 542 O O . GLU A 1 72 ? -15.408 -21.860 11.665 1.00 56.38 72 GLU A O 1
ATOM 547 N N . GLN A 1 73 ? -15.135 -22.260 9.467 1.00 53.22 73 GLN A N 1
ATOM 548 C CA . GLN A 1 73 ? -15.972 -23.450 9.451 1.00 53.22 73 GLN A CA 1
ATOM 549 C C . GLN A 1 73 ? -15.156 -24.598 10.067 1.00 53.22 73 GLN A C 1
ATOM 551 O O . GLN A 1 73 ? -13.976 -24.716 9.726 1.00 53.22 73 GLN A O 1
ATOM 556 N N . PRO A 1 74 ? -15.750 -25.385 10.982 1.00 54.94 74 PRO A N 1
ATOM 557 C CA . PRO A 1 74 ? -15.072 -26.487 11.661 1.00 54.94 74 PRO A CA 1
ATOM 558 C C . PRO A 1 74 ? -14.670 -27.621 10.712 1.00 54.94 74 PRO A C 1
ATOM 560 O O . PRO A 1 74 ? -15.336 -27.788 9.662 1.00 54.94 74 PRO A O 1
#

Sequence (74 aa):
MARSGVKPTANPAVMICMDPPRYGFAGLPAAEYVTSFRVLVSVFAIADTRRREMYCKGACGHAWHNLPAATEQP

Organism: NCBI:txid35764

InterPro domains:
  IPR046002 Protein of unknown function DUF5958 [PF19383] (2-66)

pLDDT: mean 82.29, std 11.11, range [53.22, 93.62]

Radius of gyration: 15.78 Å; chains: 1; bounding box: 36×43×34 Å

Foldseek 3Di:
DVVLPADCPQPLNVQCPDVVRHDDQVPDPPVCVVVNVSNVVVVVVVVVVVCCVPPVVPVDPDCVVPPPDPPPDD

Secondary structure (DSSP, 8-state):
-GGGT--TTSHHHHHHHSSSPP--GGGS-GGGHHHHHHHHHHHHHHHHHHHIIIIITT----TTTSPPP-----